Protein AF-A2SJ17-F1 (afdb_monomer_lite)

Secondary structure (DSSP, 8-state):
----------------------------------------------------SEEEEEESS---HHHHHHHHHHHHHTT-SEEEEEETTHHHHHHHHHHHHH-TTS------EEEEETT--HHHHHHHHHHS--SS--PEEEEE-

Radius of gyration: 27.96 Å; chains: 1; bounding box: 66×31×84 Å

InterPro domains:
  IPR056101 Domain of unknown function DUF7684 [PF24733] (54-137)

Sequence (145 aa):
MGRLTHRCLTERAGLFSHEAAGFFLGKGVALDHRRQYGRACLNLVSRHTMHSGKIVLVSSSGYSQDRGYPLLQKLIESQIELFCVVGVDAEKWEDALDWLCVGADGSGTQFITTTSHPGESEAEVIEFAKSFSTKQPHEVEVVRV

pLDDT: mean 76.24, std 24.79, range [33.06, 98.25]

Structure (mmCIF, N/CA/C/O backbone):
data_AF-A2SJ17-F1
#
_entry.id   AF-A2SJ17-F1
#
loop_
_atom_site.group_PDB
_atom_site.id
_atom_site.type_symbol
_atom_site.label_atom_id
_atom_site.label_alt_id
_atom_site.label_comp_id
_atom_site.label_asym_id
_atom_site.label_entity_id
_atom_site.label_seq_id
_atom_site.pdbx_PDB_ins_code
_atom_site.Cartn_x
_atom_site.Cartn_y
_atom_site.Cartn_z
_atom_site.occupancy
_atom_site.B_iso_or_equiv
_atom_site.auth_seq_id
_atom_site.auth_comp_id
_atom_site.auth_asym_id
_atom_site.auth_atom_id
_atom_site.pdbx_PDB_model_num
ATOM 1 N N . MET A 1 1 ? 33.881 -16.222 -31.056 1.00 45.72 1 MET A N 1
ATOM 2 C CA . MET A 1 1 ? 33.260 -15.177 -30.215 1.00 45.72 1 MET A CA 1
ATOM 3 C C . MET A 1 1 ? 31.970 -14.729 -30.897 1.00 45.72 1 MET A C 1
ATOM 5 O O . MET A 1 1 ? 32.045 -14.117 -31.951 1.00 45.72 1 MET A O 1
ATOM 9 N N . GLY A 1 2 ? 30.807 -15.157 -30.385 1.00 36.62 2 GLY A N 1
ATOM 10 C CA . GLY A 1 2 ? 29.487 -14.606 -30.764 1.00 36.62 2 GLY A CA 1
ATOM 11 C C . GLY A 1 2 ? 29.222 -13.292 -30.008 1.00 36.62 2 GLY A C 1
ATOM 12 O O . GLY A 1 2 ? 30.033 -12.940 -29.161 1.00 36.62 2 GLY A O 1
ATOM 13 N N . ARG A 1 3 ? 28.153 -12.513 -30.208 1.00 38.28 3 ARG A N 1
ATOM 14 C CA . ARG A 1 3 ? 26.865 -12.640 -30.914 1.00 38.28 3 ARG A CA 1
ATOM 15 C C . ARG A 1 3 ? 26.329 -11.217 -31.190 1.00 38.28 3 ARG A C 1
ATOM 17 O O . ARG A 1 3 ? 26.593 -10.322 -30.401 1.00 38.28 3 ARG A O 1
ATOM 24 N N . LEU A 1 4 ? 25.510 -11.117 -32.244 1.00 42.34 4 LEU A N 1
ATOM 25 C CA . LEU A 1 4 ? 24.277 -10.318 -32.413 1.00 42.34 4 LEU A CA 1
ATOM 26 C C . LEU A 1 4 ? 24.263 -8.821 -32.046 1.00 42.34 4 LEU A C 1
ATOM 28 O O . LEU A 1 4 ? 24.277 -8.481 -30.874 1.00 42.34 4 LEU A O 1
ATOM 32 N N . THR A 1 5 ? 23.910 -7.982 -33.026 1.00 44.81 5 THR A N 1
ATOM 33 C CA . THR A 1 5 ? 22.722 -7.114 -32.905 1.00 44.81 5 THR A CA 1
ATOM 34 C C . THR A 1 5 ? 22.017 -6.950 -34.256 1.00 44.81 5 THR A C 1
ATOM 36 O O . THR A 1 5 ? 22.623 -6.913 -35.325 1.00 44.81 5 THR A O 1
ATOM 39 N N . HIS A 1 6 ? 20.691 -6.950 -34.159 1.00 38.56 6 HIS A N 1
ATOM 40 C CA . HIS A 1 6 ? 19.683 -6.964 -35.208 1.00 38.56 6 HIS A CA 1
ATOM 41 C C . HIS A 1 6 ? 19.638 -5.664 -36.029 1.00 38.56 6 HIS A C 1
ATOM 43 O O . HIS A 1 6 ? 19.609 -4.575 -35.463 1.00 38.56 6 HIS A O 1
ATOM 49 N N . ARG A 1 7 ? 19.465 -5.780 -37.353 1.00 38.62 7 ARG A N 1
ATOM 50 C CA . ARG A 1 7 ? 18.728 -4.785 -38.152 1.00 38.62 7 ARG A CA 1
ATOM 51 C C . ARG A 1 7 ? 17.309 -5.306 -38.349 1.00 38.62 7 ARG A C 1
ATOM 53 O O . ARG A 1 7 ? 17.121 -6.334 -38.995 1.00 38.62 7 ARG A O 1
ATOM 60 N N . CYS A 1 8 ? 16.331 -4.615 -37.773 1.00 33.66 8 CYS A N 1
ATOM 61 C CA . CYS A 1 8 ? 14.922 -4.864 -38.041 1.00 33.66 8 CYS A CA 1
ATOM 62 C C . CYS A 1 8 ? 14.519 -4.104 -39.312 1.00 33.66 8 CYS A C 1
ATOM 64 O O . CYS A 1 8 ? 14.707 -2.893 -39.413 1.00 33.66 8 CYS A O 1
ATOM 66 N N . LEU A 1 9 ? 14.015 -4.857 -40.286 1.00 42.22 9 LEU A N 1
ATOM 67 C CA . LEU A 1 9 ? 13.253 -4.387 -41.436 1.00 42.22 9 LEU A CA 1
ATOM 68 C C . LEU A 1 9 ? 11.901 -3.837 -40.965 1.00 42.22 9 LEU A C 1
ATOM 70 O O . LEU A 1 9 ? 11.340 -4.374 -40.012 1.00 42.22 9 LEU A O 1
ATOM 74 N N . THR A 1 10 ? 11.355 -2.862 -41.696 1.00 37.16 10 THR A N 1
ATOM 75 C CA . THR A 1 10 ? 9.978 -2.812 -42.246 1.00 37.16 10 THR A CA 1
ATOM 76 C C . THR A 1 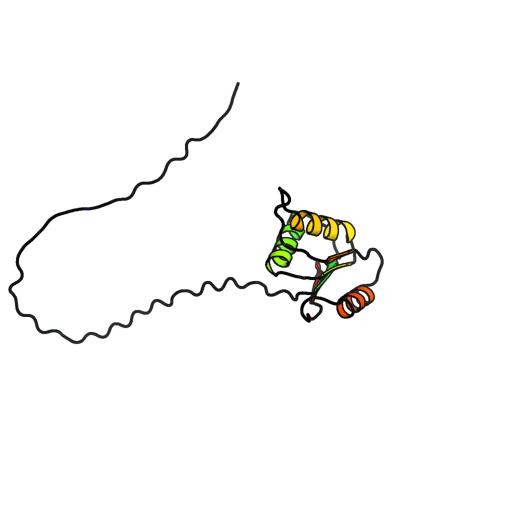10 ? 9.471 -1.372 -42.241 1.00 37.16 10 THR A C 1
ATOM 78 O O . THR A 1 10 ? 8.958 -0.940 -41.227 1.00 37.16 10 THR A O 1
ATOM 81 N N . GLU A 1 11 ? 9.522 -0.674 -43.380 1.00 36.53 11 GLU A N 1
ATOM 82 C CA . GLU A 1 11 ? 8.456 0.258 -43.782 1.00 36.53 11 GLU A CA 1
ATOM 83 C C . GLU A 1 11 ? 8.357 0.259 -45.314 1.00 36.53 11 GLU A C 1
ATOM 85 O O . GLU A 1 11 ? 9.294 0.606 -46.033 1.00 36.53 11 GLU A O 1
ATOM 90 N N . ARG A 1 12 ? 7.216 -0.216 -45.820 1.00 42.62 12 ARG A N 1
ATOM 91 C CA . ARG A 1 12 ? 6.837 -0.215 -47.234 1.00 42.62 12 ARG A CA 1
ATOM 92 C C . ARG A 1 12 ? 5.343 0.072 -47.312 1.00 42.62 12 ARG A C 1
ATOM 94 O O . ARG A 1 12 ? 4.555 -0.794 -46.960 1.00 42.62 12 ARG A O 1
ATOM 101 N N . ALA A 1 13 ? 4.986 1.259 -47.790 1.00 40.84 13 ALA A N 1
ATOM 102 C CA . ALA A 1 13 ? 3.771 1.608 -48.540 1.00 40.84 13 ALA A CA 1
ATOM 103 C C . ALA A 1 13 ? 3.805 3.139 -48.699 1.00 40.84 13 ALA A C 1
ATOM 105 O O . ALA A 1 13 ? 4.029 3.840 -47.728 1.00 40.84 13 ALA A O 1
ATOM 106 N N . GLY A 1 14 ? 3.666 3.767 -49.858 1.00 36.56 14 GLY A N 1
ATOM 107 C CA . GLY A 1 14 ? 3.037 3.358 -51.103 1.00 36.56 14 GLY A CA 1
ATOM 108 C C . GLY A 1 14 ? 2.279 4.586 -51.604 1.00 36.56 14 GLY A C 1
ATOM 109 O O . GLY A 1 14 ? 1.119 4.764 -51.258 1.00 36.56 14 GLY A O 1
ATOM 110 N N . LEU A 1 15 ? 2.947 5.463 -52.357 1.00 39.72 15 LEU A N 1
ATOM 111 C CA . LEU A 1 15 ? 2.319 6.609 -53.019 1.00 39.72 15 LEU A CA 1
ATOM 112 C C . LEU A 1 15 ? 2.114 6.255 -54.493 1.00 39.72 15 LEU A C 1
ATOM 114 O O . LEU A 1 15 ? 3.043 6.273 -55.296 1.00 39.72 15 LEU A O 1
ATOM 118 N N . PHE A 1 16 ? 0.877 5.874 -54.804 1.00 36.47 16 PHE A N 1
ATOM 119 C CA . PHE A 1 16 ? 0.334 5.834 -56.155 1.00 36.47 16 PHE A CA 1
ATOM 120 C C . PHE A 1 16 ? 0.094 7.277 -56.619 1.00 36.47 16 PHE A C 1
ATOM 122 O O . PHE A 1 16 ? -0.756 7.963 -56.060 1.00 36.47 16 PHE A O 1
ATOM 129 N N . SER A 1 17 ? 0.794 7.704 -57.666 1.00 37.53 17 SER A N 1
ATOM 130 C CA . SER A 1 17 ? 0.342 8.790 -58.538 1.00 37.53 17 SER A CA 1
ATOM 131 C C . SER A 1 17 ? 0.112 8.183 -59.911 1.00 37.53 17 SER A C 1
ATOM 133 O O . SER A 1 17 ? 1.055 7.717 -60.544 1.00 37.53 17 SER A O 1
ATOM 135 N N . HIS A 1 18 ? -1.143 8.159 -60.349 1.00 38.16 18 HIS A N 1
ATOM 136 C CA . HIS A 1 18 ? -1.489 7.862 -61.729 1.00 38.16 18 HIS A CA 1
ATOM 137 C C . HIS A 1 18 ? -2.394 8.973 -62.251 1.00 38.16 18 HIS A C 1
ATOM 139 O O . HIS A 1 18 ? -3.401 9.318 -61.633 1.00 38.16 18 HIS A O 1
ATOM 145 N N . GLU A 1 19 ? -1.980 9.537 -63.379 1.00 40.12 19 GLU A N 1
ATOM 146 C CA . GLU A 1 19 ? -2.758 10.427 -64.227 1.00 40.12 19 GLU A CA 1
ATOM 147 C C . GLU A 1 19 ? -4.069 9.768 -64.678 1.00 40.12 19 GLU A C 1
ATOM 149 O O . GLU A 1 19 ? -4.094 8.564 -64.949 1.00 40.12 19 GLU A O 1
ATOM 154 N N . ALA A 1 20 ? -5.119 10.580 -64.843 1.00 42.09 20 ALA A N 1
ATOM 155 C CA . ALA A 1 20 ? -5.911 10.630 -66.076 1.00 42.09 20 ALA A CA 1
ATOM 156 C C . ALA A 1 20 ? -6.949 11.764 -66.005 1.00 42.09 20 ALA A C 1
ATOM 158 O O . ALA A 1 20 ? -7.856 11.768 -65.174 1.00 42.09 20 ALA A O 1
ATOM 159 N N . ALA A 1 21 ? -6.811 12.717 -66.922 1.00 38.47 21 ALA A N 1
ATOM 160 C CA . ALA A 1 21 ? -7.851 13.655 -67.308 1.00 38.47 21 ALA A CA 1
ATOM 161 C C . ALA A 1 21 ? -8.848 12.981 -68.267 1.00 38.47 21 ALA A C 1
ATOM 163 O O . ALA A 1 21 ? -8.454 12.139 -69.072 1.00 38.47 21 ALA A O 1
ATOM 164 N N . GLY A 1 22 ? -10.106 13.434 -68.260 1.00 33.22 22 GLY A N 1
ATOM 165 C CA . GLY A 1 22 ? -10.961 13.359 -69.448 1.00 33.22 22 GLY A CA 1
ATOM 166 C C . GLY A 1 22 ? -12.378 12.815 -69.254 1.00 33.22 22 GLY A C 1
ATOM 167 O O . GLY A 1 22 ? -12.580 11.627 -69.054 1.00 33.22 22 GLY A O 1
ATOM 168 N N . PHE A 1 23 ? -13.337 13.710 -69.511 1.00 34.12 23 PHE A N 1
ATOM 169 C CA . PHE A 1 23 ? -14.606 13.448 -70.200 1.00 34.12 23 PHE A CA 1
ATOM 170 C C . PHE A 1 23 ? -15.745 12.755 -69.422 1.00 34.12 23 PHE A C 1
ATOM 172 O O . PHE A 1 23 ? -15.835 11.535 -69.342 1.00 34.12 23 PHE A O 1
ATOM 179 N N . PHE A 1 24 ? -16.718 13.554 -68.962 1.00 33.06 24 PHE A N 1
ATOM 180 C CA . PHE A 1 24 ? -18.066 13.072 -68.645 1.00 33.06 24 PHE A CA 1
ATOM 181 C C . PHE A 1 24 ? -19.118 14.047 -69.196 1.00 33.06 24 PHE A C 1
ATOM 183 O O . PHE A 1 24 ? -19.334 15.134 -68.664 1.00 33.06 24 PHE A O 1
ATOM 190 N N . LEU A 1 25 ? -19.771 13.644 -70.286 1.00 40.38 25 LEU A N 1
ATOM 191 C CA . LEU A 1 25 ? -21.052 14.167 -70.760 1.00 40.38 25 LEU A CA 1
ATOM 192 C C . LEU A 1 25 ? -22.038 13.005 -70.651 1.00 40.38 25 LEU A C 1
ATOM 194 O O . LEU A 1 25 ? -21.877 11.999 -71.334 1.00 40.38 25 LEU A O 1
ATOM 198 N N . GLY A 1 26 ? -23.048 13.125 -69.794 1.00 36.81 26 GLY A N 1
ATOM 199 C CA . GLY A 1 26 ? -24.076 12.094 -69.684 1.00 36.81 26 GLY A CA 1
ATOM 200 C C . GLY A 1 26 ? -25.020 12.335 -68.520 1.00 36.81 26 GLY A C 1
ATOM 201 O O . GLY A 1 26 ? -24.637 12.219 -67.362 1.00 36.81 26 GLY A O 1
ATOM 202 N N . LYS A 1 27 ? -26.259 12.700 -68.848 1.00 42.19 27 LYS A N 1
ATOM 203 C CA . LYS A 1 27 ? -27.356 12.942 -67.911 1.00 42.19 27 LYS A CA 1
ATOM 204 C C . LYS A 1 27 ? -27.715 11.675 -67.131 1.00 42.19 27 LYS A C 1
ATOM 206 O O . LYS A 1 27 ? -27.832 10.609 -67.722 1.00 42.19 27 LYS A O 1
ATOM 211 N N . GLY A 1 28 ? -27.981 11.817 -65.836 1.00 36.81 28 GLY A N 1
ATOM 212 C CA . GLY A 1 28 ? -28.467 10.730 -64.992 1.00 36.81 28 GLY A CA 1
ATOM 213 C C . GLY A 1 28 ? -29.135 11.277 -63.739 1.00 36.81 28 GLY A C 1
ATOM 214 O O . GLY A 1 28 ? -28.535 12.029 -62.983 1.00 36.81 28 GLY A O 1
ATOM 215 N N . VAL A 1 29 ? -30.407 10.939 -63.582 1.00 42.62 29 VAL A N 1
ATOM 216 C CA . VAL A 1 29 ? -31.334 11.356 -62.529 1.00 42.62 29 VAL A CA 1
ATOM 217 C C . VAL A 1 29 ? -30.827 10.869 -61.165 1.00 42.62 29 VAL A C 1
ATOM 219 O O . VAL A 1 29 ? -30.601 9.674 -60.989 1.00 42.62 29 VAL A O 1
ATOM 222 N N . ALA A 1 30 ? -30.635 11.776 -60.203 1.00 39.97 30 ALA A N 1
ATOM 223 C CA . ALA A 1 30 ? -30.236 11.414 -58.846 1.00 39.97 30 ALA A CA 1
ATOM 224 C C . ALA A 1 30 ? -31.440 10.834 -58.086 1.00 39.97 30 ALA A C 1
ATOM 226 O O . ALA A 1 30 ? -32.355 11.557 -57.695 1.00 39.97 30 ALA A O 1
ATOM 227 N N . LEU A 1 31 ? -31.430 9.512 -57.920 1.00 42.12 31 LEU A N 1
ATOM 228 C CA . LEU A 1 31 ? -32.295 8.777 -57.007 1.00 42.12 31 LEU A CA 1
ATOM 229 C C . LEU A 1 31 ? -31.792 8.973 -55.572 1.00 42.12 31 LEU A C 1
ATOM 231 O O . LEU A 1 31 ? -30.624 8.731 -55.269 1.00 42.12 31 LEU A O 1
ATOM 235 N N . ASP A 1 32 ? -32.709 9.403 -54.710 1.00 45.97 32 ASP A N 1
ATOM 236 C CA . ASP A 1 32 ? -32.571 9.430 -53.259 1.00 45.97 32 ASP A CA 1
ATOM 237 C C . ASP A 1 32 ? -32.295 8.014 -52.733 1.00 45.97 32 ASP A C 1
ATOM 239 O O . ASP A 1 32 ? -33.118 7.103 -52.859 1.00 45.97 32 ASP A O 1
ATOM 243 N N . HIS A 1 33 ? -31.117 7.829 -52.141 1.00 40.22 33 HIS A N 1
ATOM 244 C CA . HIS A 1 33 ? -30.783 6.631 -51.391 1.00 40.22 33 HIS A CA 1
ATOM 245 C C . HIS A 1 33 ? -30.204 7.009 -50.032 1.00 40.22 33 HIS A C 1
ATOM 247 O O . HIS A 1 33 ? -29.006 7.241 -49.863 1.00 40.22 33 HIS A O 1
ATOM 253 N N . ARG A 1 34 ? -31.082 6.953 -49.025 1.00 47.72 34 ARG A N 1
ATOM 254 C CA . ARG A 1 34 ? -30.715 6.620 -47.647 1.00 47.72 34 ARG A CA 1
ATOM 255 C C . ARG A 1 34 ? -29.679 5.494 -47.644 1.00 47.72 34 ARG A C 1
ATOM 257 O O . ARG A 1 34 ? -29.977 4.381 -48.075 1.00 47.72 34 ARG A O 1
ATOM 264 N N . ARG A 1 35 ? -28.518 5.742 -47.043 1.00 43.34 35 ARG A N 1
ATOM 265 C CA . ARG A 1 35 ? -27.709 4.706 -46.391 1.00 43.34 35 ARG A CA 1
ATOM 266 C C . ARG A 1 35 ? -27.030 5.308 -45.168 1.00 43.34 35 ARG A C 1
ATOM 268 O O . ARG A 1 35 ? -25.976 5.927 -45.240 1.00 43.34 35 ARG A O 1
ATOM 275 N N . GLN A 1 36 ? -27.706 5.117 -44.038 1.00 52.19 36 GLN A N 1
ATOM 276 C CA . GLN A 1 36 ? -27.110 5.109 -42.711 1.00 52.19 36 GLN A CA 1
ATOM 277 C C . GLN A 1 36 ? -25.951 4.104 -42.690 1.00 52.19 36 GLN A C 1
ATOM 279 O O . GLN A 1 36 ? -26.171 2.900 -42.783 1.00 52.19 36 GLN A O 1
ATOM 284 N N . TYR A 1 37 ? -24.736 4.605 -42.513 1.00 46.53 37 TYR A N 1
ATOM 285 C CA . TYR A 1 37 ? -23.626 3.871 -41.913 1.00 46.53 37 TYR A CA 1
ATOM 286 C C . TYR A 1 37 ? -23.007 4.859 -40.914 1.00 46.53 37 TYR A C 1
ATOM 288 O O . TYR A 1 37 ? -22.406 5.843 -41.312 1.00 46.53 37 TYR A O 1
ATOM 296 N N . GLY A 1 38 ? -23.230 4.761 -39.606 1.00 46.34 38 GLY A N 1
ATOM 297 C CA . GLY A 1 38 ? -23.235 3.521 -38.845 1.00 46.34 38 GLY A CA 1
ATOM 298 C C . GLY A 1 38 ? -21.805 3.014 -38.664 1.00 46.34 38 GLY A C 1
ATOM 299 O O . GLY A 1 38 ? -21.523 1.858 -38.948 1.00 46.34 38 GLY A O 1
ATOM 300 N N . ARG A 1 39 ? -20.891 3.881 -38.222 1.00 44.91 39 ARG A N 1
ATOM 301 C CA . ARG A 1 39 ? -19.667 3.464 -37.537 1.00 44.91 39 ARG A CA 1
ATOM 302 C C . ARG A 1 39 ? -19.522 4.334 -36.305 1.00 44.91 39 ARG A C 1
ATOM 304 O O . ARG A 1 39 ? -19.013 5.446 -36.362 1.00 44.91 39 ARG A O 1
ATOM 311 N N . ALA A 1 40 ? -20.069 3.813 -35.212 1.00 45.91 40 ALA A N 1
ATOM 312 C CA . ALA A 1 40 ? -19.740 4.256 -33.876 1.00 45.91 40 ALA A CA 1
ATOM 313 C C . ALA A 1 40 ? -18.215 4.346 -33.785 1.00 45.91 40 ALA A C 1
ATOM 315 O O . ALA A 1 40 ? -17.521 3.342 -33.964 1.00 45.91 40 ALA A O 1
ATOM 316 N N . CYS A 1 41 ? -17.700 5.551 -33.554 1.00 43.16 41 CYS A N 1
ATOM 317 C CA . CYS A 1 41 ? -16.374 5.705 -32.991 1.00 43.16 41 CYS A CA 1
ATOM 318 C C . CYS A 1 41 ? -16.402 4.894 -31.698 1.00 43.16 41 CYS A C 1
ATOM 320 O O . CYS A 1 41 ? -17.127 5.237 -30.764 1.00 43.16 41 CYS A O 1
ATOM 322 N N . LEU A 1 42 ? -15.719 3.751 -31.704 1.00 49.84 42 LEU A N 1
ATOM 323 C CA . LEU A 1 42 ? -15.479 2.963 -30.512 1.00 49.84 42 LEU A CA 1
ATOM 324 C C . LEU A 1 42 ? -14.762 3.892 -29.538 1.00 49.84 42 LEU A C 1
ATOM 326 O O . LEU A 1 42 ? -13.561 4.117 -29.648 1.00 49.84 42 LEU A O 1
ATOM 330 N N . ASN A 1 43 ? -15.532 4.450 -28.608 1.00 42.91 43 ASN A N 1
ATOM 331 C CA . ASN A 1 43 ? -15.034 4.900 -27.329 1.00 42.91 43 ASN A CA 1
ATOM 332 C C . ASN A 1 43 ? -14.397 3.670 -26.686 1.00 42.91 43 ASN A C 1
ATOM 334 O O . ASN A 1 43 ? -15.056 2.912 -25.974 1.00 42.91 43 ASN A O 1
ATOM 338 N N . LEU A 1 44 ? -13.112 3.450 -26.960 1.00 51.53 44 LEU A N 1
ATOM 339 C CA . LEU A 1 44 ? -12.262 2.681 -26.076 1.00 51.53 44 LEU A CA 1
ATOM 340 C C . LEU A 1 44 ? -12.053 3.565 -24.846 1.00 51.53 44 LEU A C 1
ATOM 342 O O . LEU A 1 44 ? -11.001 4.159 -24.644 1.00 51.53 44 LEU A O 1
ATOM 346 N N . VAL A 1 45 ? -13.115 3.715 -24.052 1.00 50.19 45 VAL A N 1
ATOM 347 C CA . VAL A 1 45 ? -12.962 4.098 -22.660 1.00 50.19 45 VAL A CA 1
ATOM 348 C C . VAL A 1 45 ? -12.147 2.943 -22.103 1.00 50.19 45 VAL A C 1
ATOM 350 O O . VAL A 1 45 ? -12.686 1.846 -21.926 1.00 50.19 45 VAL A O 1
ATOM 353 N N . SER A 1 46 ? -10.833 3.135 -21.935 1.00 46.91 46 SER A N 1
ATOM 354 C CA . SER A 1 46 ? -10.084 2.336 -20.975 1.00 46.91 46 SER A CA 1
ATOM 355 C C . SER A 1 46 ? -10.966 2.334 -19.747 1.00 46.91 46 SER A C 1
ATOM 357 O O . SER A 1 46 ? -11.229 3.390 -19.167 1.00 46.91 46 SER A O 1
ATOM 359 N N . ARG A 1 47 ? -11.536 1.174 -19.424 1.00 51.44 47 ARG A N 1
ATOM 360 C CA . ARG A 1 47 ? -12.158 0.974 -18.130 1.00 51.44 47 ARG A CA 1
ATOM 361 C C . ARG A 1 47 ? -10.983 1.049 -17.171 1.00 51.44 47 ARG A C 1
ATOM 363 O O . ARG A 1 47 ? -10.392 0.022 -16.865 1.00 51.44 47 ARG A O 1
ATOM 370 N N . HIS A 1 48 ? -10.584 2.267 -16.805 1.00 56.94 48 HIS A N 1
ATOM 371 C CA . HIS A 1 48 ? -9.848 2.506 -15.585 1.00 56.94 48 HIS A CA 1
ATOM 372 C C . HIS A 1 48 ? -10.645 1.728 -14.550 1.00 56.94 48 HIS A C 1
ATOM 374 O O . HIS A 1 48 ? -11.831 1.997 -14.338 1.00 56.94 48 HIS A O 1
ATOM 380 N N . THR A 1 49 ? -10.063 0.646 -14.050 1.00 58.91 49 THR A N 1
ATOM 381 C CA . THR A 1 49 ? -10.567 0.001 -12.851 1.00 58.91 49 THR A CA 1
ATOM 382 C C . THR A 1 49 ? -10.456 1.077 -11.790 1.00 58.91 49 THR A C 1
ATOM 384 O O . THR A 1 49 ? -9.358 1.365 -11.341 1.00 58.91 49 THR A O 1
ATOM 387 N N . MET A 1 50 ? -11.561 1.782 -11.543 1.00 74.81 50 MET A N 1
ATOM 388 C CA . MET A 1 50 ? -11.606 2.917 -10.632 1.00 74.81 50 MET A CA 1
ATOM 389 C C . MET A 1 50 ? -11.531 2.357 -9.223 1.00 74.81 50 MET A C 1
ATOM 391 O O . MET A 1 50 ? -12.557 2.067 -8.614 1.00 74.81 50 MET A O 1
ATOM 395 N N . HIS A 1 51 ? -10.307 2.131 -8.766 1.00 88.44 51 HIS A N 1
ATOM 396 C CA . HIS A 1 5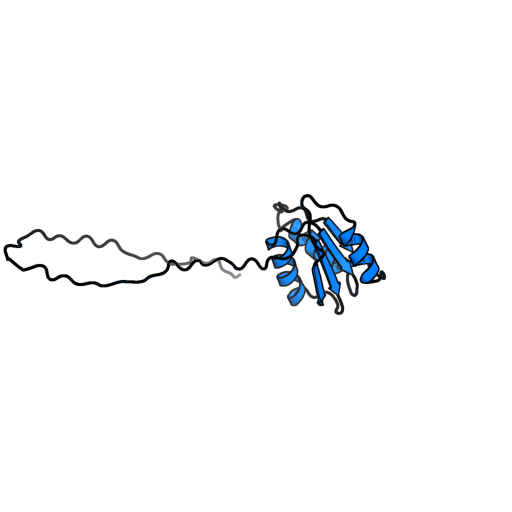1 ? -10.054 1.909 -7.360 1.00 88.44 51 HIS A CA 1
ATOM 397 C C . HIS A 1 51 ? -10.299 3.212 -6.600 1.00 88.44 51 HIS A C 1
ATOM 399 O O . HIS A 1 51 ? -10.102 4.308 -7.134 1.00 88.44 51 HIS A O 1
ATOM 405 N N . SER A 1 52 ? -10.745 3.093 -5.356 1.00 93.00 52 SER A N 1
ATOM 406 C CA . SER A 1 52 ? -10.799 4.233 -4.450 1.00 93.00 52 SER A CA 1
ATOM 407 C C . SER A 1 52 ? -9.393 4.777 -4.181 1.00 93.00 52 SER A C 1
ATOM 409 O O . SER A 1 52 ? -8.412 4.037 -4.234 1.00 93.00 52 SER A O 1
ATOM 411 N N . GLY A 1 53 ? -9.275 6.054 -3.806 1.00 94.38 53 GLY A N 1
ATOM 412 C CA . GLY A 1 53 ? -7.989 6.645 -3.433 1.00 94.38 53 GLY A CA 1
ATOM 413 C C . GLY A 1 53 ? -7.388 6.102 -2.129 1.00 94.38 53 GLY A C 1
ATOM 414 O O . GLY A 1 53 ? -6.257 6.451 -1.799 1.00 94.38 53 GLY A O 1
ATOM 415 N N . LYS A 1 54 ? -8.113 5.256 -1.386 1.00 97.69 54 LYS A N 1
ATOM 416 C CA . LYS A 1 54 ? -7.631 4.572 -0.178 1.00 97.69 54 LYS A CA 1
ATOM 417 C C . LYS A 1 54 ? -7.830 3.069 -0.303 1.00 97.69 54 LYS A C 1
ATOM 419 O O . LYS A 1 54 ? -8.966 2.604 -0.387 1.00 97.69 54 LYS A O 1
ATOM 424 N N . ILE A 1 55 ? -6.733 2.325 -0.241 1.00 98.12 55 ILE A N 1
ATOM 425 C CA . ILE A 1 55 ? -6.717 0.869 -0.355 1.00 98.12 55 ILE A CA 1
ATOM 426 C C . ILE A 1 55 ? -6.218 0.242 0.942 1.00 98.12 55 ILE A C 1
ATOM 428 O O . ILE A 1 55 ? -5.189 0.648 1.475 1.00 98.12 55 ILE A O 1
ATOM 432 N N . VAL A 1 56 ? -6.915 -0.794 1.404 1.00 98.25 56 VAL A N 1
ATOM 433 C CA . VAL A 1 56 ? -6.437 -1.738 2.419 1.00 98.25 56 VAL A CA 1
ATOM 434 C C . VAL A 1 56 ? -6.305 -3.112 1.768 1.00 98.25 56 VAL A C 1
ATOM 436 O O . VAL A 1 56 ? -7.303 -3.749 1.430 1.00 98.25 56 VAL A O 1
ATOM 439 N N . LEU A 1 57 ? -5.074 -3.575 1.575 1.00 97.75 57 LEU A N 1
ATOM 440 C CA . LEU A 1 57 ? -4.765 -4.907 1.076 1.00 97.75 57 LEU A CA 1
ATOM 441 C C . LEU A 1 57 ? -4.689 -5.898 2.240 1.00 97.75 57 LEU A C 1
ATOM 443 O O . LEU A 1 57 ? -3.863 -5.760 3.138 1.00 97.75 57 LEU A O 1
ATOM 447 N N . VAL A 1 58 ? -5.515 -6.936 2.193 1.00 97.31 58 VAL A N 1
ATOM 448 C CA . VAL A 1 58 ? -5.490 -8.057 3.134 1.00 97.31 58 VAL A CA 1
ATOM 449 C C . VAL A 1 58 ? -4.847 -9.250 2.444 1.00 97.31 58 VAL A C 1
ATOM 451 O O . VAL A 1 58 ? -5.436 -9.868 1.555 1.00 97.31 58 VAL A O 1
ATOM 454 N N . SER A 1 59 ? -3.627 -9.560 2.865 1.00 96.06 59 SER A N 1
ATOM 455 C CA . SER A 1 59 ? -2.801 -10.616 2.299 1.00 96.06 59 SER A CA 1
ATOM 456 C C . SER A 1 59 ? -2.948 -11.906 3.106 1.00 96.06 59 SER A C 1
ATOM 458 O O . SER A 1 59 ? -2.473 -12.021 4.237 1.00 96.06 59 SER A O 1
ATOM 460 N N . SER A 1 60 ? -3.627 -12.894 2.527 1.00 93.50 60 SER A N 1
ATOM 461 C CA . SER A 1 60 ? -3.764 -14.244 3.090 1.00 93.50 60 SER A CA 1
ATOM 462 C C . SER A 1 60 ? -2.662 -15.196 2.616 1.00 93.50 60 SER A C 1
ATOM 464 O O . SER A 1 60 ? -2.400 -16.215 3.258 1.00 93.50 60 SER A O 1
ATOM 466 N N . SER A 1 61 ? -1.995 -14.857 1.509 1.00 91.00 61 SER A N 1
ATOM 467 C CA . SER A 1 61 ? -0.895 -15.615 0.917 1.00 91.00 61 SER A CA 1
ATOM 468 C C . SER A 1 61 ? 0.361 -14.752 0.785 1.00 91.00 61 SER A C 1
ATOM 470 O O . SER A 1 61 ? 0.274 -13.548 0.589 1.00 91.00 61 SER A O 1
ATOM 472 N N . GLY A 1 62 ? 1.547 -15.355 0.908 1.00 88.19 62 GLY A N 1
ATOM 473 C CA . GLY A 1 62 ? 2.805 -14.611 0.788 1.00 88.19 62 GLY A CA 1
ATOM 474 C C . GLY A 1 62 ? 2.950 -13.887 -0.553 1.00 88.19 62 GLY A C 1
ATOM 475 O O . GLY A 1 62 ? 2.410 -14.327 -1.579 1.00 88.19 62 GLY A O 1
ATOM 476 N N . TYR A 1 63 ? 3.704 -12.787 -0.544 1.00 94.06 63 TYR A N 1
ATOM 477 C CA . TYR A 1 63 ? 3.915 -11.965 -1.730 1.00 94.06 63 TYR A CA 1
ATOM 478 C C . TYR A 1 63 ? 4.600 -12.781 -2.831 1.00 94.06 63 TYR A C 1
ATOM 480 O O . TYR A 1 63 ? 5.601 -13.468 -2.617 1.00 94.06 63 TYR A O 1
ATOM 488 N N . SER A 1 64 ? 4.056 -12.685 -4.041 1.00 94.38 64 SER A N 1
ATOM 489 C CA . SER A 1 64 ? 4.608 -13.299 -5.243 1.00 94.38 64 SER A CA 1
ATOM 490 C C . SER A 1 64 ? 4.580 -12.272 -6.358 1.00 94.38 64 SER A C 1
ATOM 492 O O . SER A 1 64 ? 3.516 -11.748 -6.682 1.00 94.38 64 SER A O 1
ATOM 494 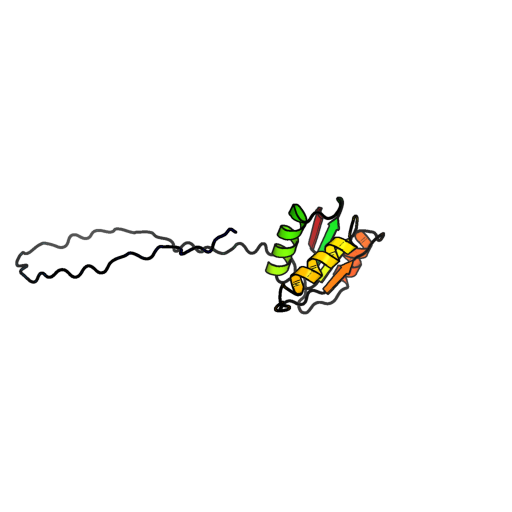N N . GLN A 1 65 ? 5.738 -12.014 -6.964 1.00 91.94 65 GLN A N 1
ATOM 495 C CA . GLN A 1 65 ? 5.892 -10.988 -7.992 1.00 91.94 65 GLN A CA 1
ATOM 496 C C . GLN A 1 65 ? 4.934 -11.193 -9.178 1.00 91.94 65 GLN A C 1
ATOM 498 O O . GLN A 1 65 ? 4.333 -10.228 -9.638 1.00 91.94 65 GLN A O 1
ATOM 503 N N . ASP A 1 66 ? 4.699 -12.438 -9.605 1.00 92.56 66 ASP A N 1
ATOM 504 C CA . ASP A 1 66 ? 3.817 -12.752 -10.741 1.00 92.56 66 ASP A CA 1
ATOM 505 C C . ASP A 1 66 ? 2.351 -12.354 -10.503 1.00 92.56 66 ASP A C 1
ATOM 507 O O . ASP A 1 66 ? 1.640 -11.989 -11.440 1.00 92.56 66 ASP A O 1
ATOM 511 N N . ARG A 1 67 ? 1.881 -12.425 -9.249 1.00 90.62 67 ARG A N 1
ATOM 512 C CA . ARG A 1 67 ? 0.502 -12.061 -8.875 1.00 90.62 67 ARG A CA 1
ATOM 513 C C . ARG A 1 67 ? 0.396 -10.630 -8.365 1.00 90.62 67 ARG A C 1
ATOM 515 O O . ARG A 1 67 ? -0.592 -9.956 -8.641 1.00 90.62 67 ARG A O 1
ATOM 522 N N . GLY A 1 68 ? 1.399 -10.185 -7.615 1.00 93.19 68 GLY A N 1
ATOM 523 C CA . GLY A 1 68 ? 1.405 -8.891 -6.955 1.00 93.19 68 GLY A CA 1
ATOM 524 C C . GLY A 1 68 ? 1.700 -7.743 -7.906 1.00 93.19 68 GLY A C 1
ATOM 525 O O . GLY A 1 68 ? 0.993 -6.741 -7.870 1.00 93.19 68 GLY A O 1
ATOM 526 N N . TYR A 1 69 ? 2.658 -7.905 -8.820 1.00 94.00 69 TYR A N 1
ATOM 527 C CA . TYR A 1 69 ? 3.055 -6.830 -9.730 1.00 94.00 69 TYR A CA 1
ATOM 528 C C . TYR A 1 69 ? 1.884 -6.303 -10.584 1.00 94.00 69 TYR A C 1
ATOM 530 O O . TYR A 1 69 ? 1.655 -5.092 -10.576 1.00 94.00 69 TYR A O 1
ATOM 538 N N . PRO A 1 70 ? 1.063 -7.150 -11.248 1.00 94.25 70 PRO A N 1
ATOM 539 C CA . PRO A 1 70 ? -0.072 -6.653 -12.029 1.00 94.25 70 PRO A CA 1
ATOM 540 C C . PRO A 1 70 ? -1.156 -5.973 -11.183 1.00 94.25 70 PRO A C 1
ATOM 542 O O . PRO A 1 70 ? -1.906 -5.153 -11.707 1.00 94.25 70 PRO A O 1
ATOM 545 N N . LEU A 1 71 ? -1.283 -6.331 -9.900 1.00 94.75 71 LEU A N 1
ATOM 546 C CA . LEU A 1 71 ? -2.214 -5.679 -8.980 1.00 94.75 71 LEU A CA 1
ATOM 547 C C . LEU A 1 71 ? -1.697 -4.294 -8.591 1.00 94.75 71 LEU A C 1
ATOM 549 O O . LEU A 1 71 ? -2.408 -3.312 -8.778 1.00 94.75 71 LEU A O 1
ATOM 553 N N . LEU A 1 72 ? -0.457 -4.210 -8.106 1.00 95.19 72 LEU A N 1
ATOM 554 C CA . LEU A 1 72 ? 0.154 -2.948 -7.685 1.00 95.19 72 LEU A CA 1
ATOM 555 C C . LEU A 1 72 ? 0.209 -1.941 -8.838 1.00 95.19 72 LEU A C 1
ATOM 557 O O . LEU A 1 72 ? -0.114 -0.772 -8.648 1.00 95.19 72 LEU A O 1
ATOM 561 N N . GLN A 1 73 ? 0.506 -2.402 -10.056 1.00 93.19 73 GLN A N 1
ATOM 562 C CA . GLN A 1 73 ? 0.481 -1.547 -11.239 1.00 93.19 73 GLN A CA 1
ATOM 563 C C . GLN A 1 73 ? -0.905 -0.929 -11.483 1.00 93.19 73 GLN A C 1
ATOM 565 O O . GLN A 1 73 ? -1.001 0.267 -11.744 1.00 93.19 73 GLN A O 1
ATOM 570 N N . LYS A 1 74 ? -1.989 -1.702 -11.341 1.00 93.38 74 LYS A N 1
ATOM 571 C CA . LYS A 1 74 ? -3.357 -1.171 -11.486 1.00 93.38 74 LYS A CA 1
ATOM 572 C C . LYS A 1 74 ? -3.700 -0.145 -10.412 1.00 93.38 74 LYS A C 1
ATOM 574 O O . LYS A 1 74 ? -4.402 0.821 -10.705 1.00 93.38 74 LYS A O 1
ATOM 579 N N . LEU A 1 75 ? -3.212 -0.338 -9.187 1.00 94.31 75 LEU A N 1
ATOM 580 C CA . LEU A 1 75 ? -3.404 0.626 -8.104 1.00 94.31 75 LEU A CA 1
ATOM 581 C C . LEU A 1 75 ? -2.691 1.951 -8.412 1.00 94.31 75 LEU A C 1
ATOM 583 O O . LEU A 1 75 ? -3.301 3.012 -8.306 1.00 94.31 75 LEU A O 1
ATOM 587 N N . ILE A 1 76 ? -1.451 1.895 -8.905 1.00 92.56 76 ILE A N 1
ATOM 588 C CA . ILE A 1 76 ? -0.705 3.078 -9.366 1.00 92.56 76 ILE A CA 1
ATOM 589 C C . ILE A 1 76 ? -1.415 3.750 -10.553 1.00 92.56 76 ILE A C 1
ATOM 591 O O . ILE A 1 76 ? -1.558 4.968 -10.610 1.00 92.56 76 ILE A O 1
ATOM 595 N N . GLU A 1 77 ? -1.911 2.982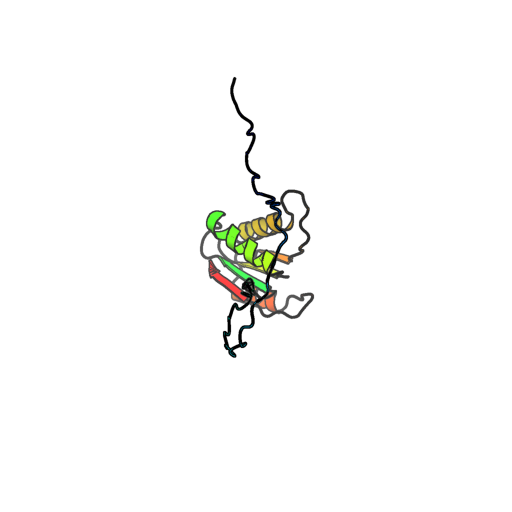 -11.521 1.00 91.50 77 GLU A N 1
ATOM 596 C CA . GLU A 1 77 ? -2.675 3.530 -12.653 1.00 91.50 77 GLU A CA 1
ATOM 597 C C . GLU A 1 77 ? -3.988 4.198 -12.208 1.00 91.50 77 GLU A C 1
ATOM 599 O O . GLU A 1 77 ? -4.496 5.085 -12.898 1.00 91.50 77 GLU A O 1
ATOM 604 N N . SER A 1 78 ? -4.506 3.822 -11.037 1.00 91.31 78 SER A N 1
ATOM 605 C CA . SER A 1 78 ? -5.721 4.386 -10.437 1.00 91.31 78 SER A CA 1
ATOM 606 C C . SER A 1 78 ? -5.478 5.650 -9.612 1.00 91.31 78 SER A C 1
ATOM 608 O O . SER A 1 78 ? -6.439 6.219 -9.106 1.00 91.31 78 SER A O 1
ATOM 610 N N . GLN A 1 79 ? -4.229 6.124 -9.511 1.00 91.88 79 GLN A N 1
ATOM 611 C CA . GLN A 1 79 ? -3.867 7.337 -8.765 1.00 91.88 79 GLN A CA 1
ATOM 612 C C . GLN A 1 79 ? -4.291 7.287 -7.289 1.00 91.88 79 GLN A C 1
ATOM 614 O O . GLN A 1 79 ? -4.805 8.272 -6.753 1.00 91.88 79 GLN A O 1
ATOM 619 N N . ILE A 1 80 ? -4.110 6.136 -6.634 1.00 95.12 80 ILE A N 1
ATOM 620 C CA . ILE A 1 80 ? -4.426 6.022 -5.208 1.00 95.12 80 ILE A CA 1
ATOM 621 C C . ILE A 1 80 ? -3.532 6.944 -4.371 1.00 95.12 80 ILE A C 1
ATOM 623 O O . ILE A 1 80 ? -2.401 7.244 -4.741 1.00 95.12 80 ILE A O 1
ATOM 627 N N . GLU A 1 81 ? -4.035 7.395 -3.227 1.00 95.88 81 GLU A N 1
ATOM 628 C CA . GLU A 1 81 ? -3.304 8.278 -2.313 1.00 95.88 81 GLU A CA 1
ATOM 629 C C . GLU A 1 81 ? -2.781 7.536 -1.079 1.00 95.88 81 GLU A C 1
ATOM 631 O O . GLU A 1 81 ? -1.745 7.913 -0.533 1.00 95.88 81 GLU A O 1
ATOM 636 N N . LEU A 1 82 ? -3.480 6.479 -0.651 1.00 97.38 82 LEU A N 1
ATOM 637 C CA . LEU A 1 82 ? -3.129 5.665 0.508 1.00 97.38 82 LEU A CA 1
ATOM 638 C C . LEU A 1 82 ? -3.190 4.176 0.165 1.00 97.38 82 LEU A C 1
ATOM 640 O O . LEU A 1 82 ? -4.207 3.688 -0.333 1.00 97.38 82 LEU A O 1
ATOM 644 N N . PHE A 1 83 ? -2.130 3.459 0.515 1.00 98.19 83 PHE A N 1
ATOM 645 C CA . PHE A 1 83 ? -2.049 2.009 0.464 1.00 98.19 83 PHE A CA 1
ATOM 646 C C . PHE A 1 83 ? -1.637 1.464 1.830 1.00 98.19 83 PHE A C 1
ATOM 648 O O . PHE A 1 83 ? -0.514 1.663 2.288 1.00 98.19 83 PHE A O 1
ATOM 655 N N . CYS A 1 84 ? -2.547 0.746 2.473 1.00 98.12 84 CYS A N 1
ATOM 656 C CA . CYS A 1 84 ? -2.274 0.008 3.694 1.00 98.12 84 CYS A CA 1
ATOM 657 C C . CYS A 1 84 ? -2.243 -1.482 3.381 1.00 98.1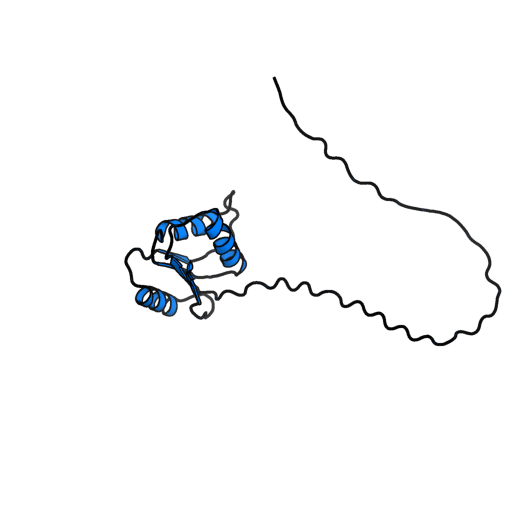2 84 CYS A C 1
ATOM 659 O O . CYS A 1 84 ? -3.087 -1.966 2.629 1.00 98.12 84 CYS A O 1
ATOM 661 N N . VAL A 1 85 ? -1.331 -2.230 3.992 1.00 97.75 85 VAL A N 1
ATOM 662 C CA . VAL A 1 85 ? -1.297 -3.687 3.850 1.00 97.75 85 VAL A CA 1
ATOM 663 C C . VAL A 1 85 ? -1.212 -4.383 5.200 1.00 97.75 85 VAL A C 1
ATOM 665 O O . VAL A 1 85 ? -0.450 -3.986 6.077 1.00 97.75 85 VAL A O 1
ATOM 668 N N . VAL A 1 86 ? -2.006 -5.442 5.347 1.00 97.44 86 VAL A N 1
ATOM 669 C CA . VAL A 1 86 ? -2.087 -6.292 6.537 1.00 97.44 86 VAL A CA 1
ATOM 670 C C . VAL A 1 86 ? -2.018 -7.764 6.138 1.00 97.44 86 VAL A C 1
ATOM 672 O O . VAL A 1 86 ? -2.455 -8.157 5.054 1.00 97.44 86 VAL A O 1
ATOM 675 N N . GLY A 1 87 ? -1.487 -8.598 7.030 1.00 95.75 87 GLY A N 1
ATOM 676 C CA . GLY A 1 87 ? -1.402 -10.045 6.840 1.00 95.75 87 GLY A CA 1
ATOM 677 C C . GLY A 1 87 ? -0.024 -10.525 6.384 1.00 95.75 87 GLY A C 1
ATOM 678 O O . GLY A 1 87 ? 1.006 -9.964 6.757 1.00 95.75 87 GLY A O 1
ATOM 679 N N . VAL A 1 88 ? 0.000 -11.624 5.630 1.00 95.88 88 VAL A N 1
ATOM 680 C CA . VAL A 1 88 ? 1.240 -12.318 5.260 1.00 95.88 88 VAL A CA 1
ATOM 681 C C . VAL A 1 88 ? 2.076 -11.445 4.328 1.00 95.88 88 VAL A C 1
ATOM 683 O O . VAL A 1 88 ? 1.572 -10.966 3.313 1.00 95.88 88 VAL A O 1
ATOM 686 N N . ASP A 1 89 ? 3.365 -11.293 4.645 1.00 96.31 89 ASP A N 1
ATOM 687 C CA . ASP A 1 89 ? 4.324 -10.514 3.853 1.00 96.31 89 ASP A CA 1
ATOM 688 C C . ASP A 1 89 ? 3.908 -9.041 3.644 1.00 96.31 89 ASP A C 1
ATOM 690 O O . ASP A 1 89 ? 4.218 -8.460 2.606 1.00 96.31 89 ASP A O 1
ATOM 694 N N . ALA A 1 90 ? 3.219 -8.429 4.616 1.00 96.25 90 ALA A N 1
ATOM 695 C CA . ALA A 1 90 ? 2.784 -7.030 4.537 1.00 96.25 90 ALA A CA 1
ATO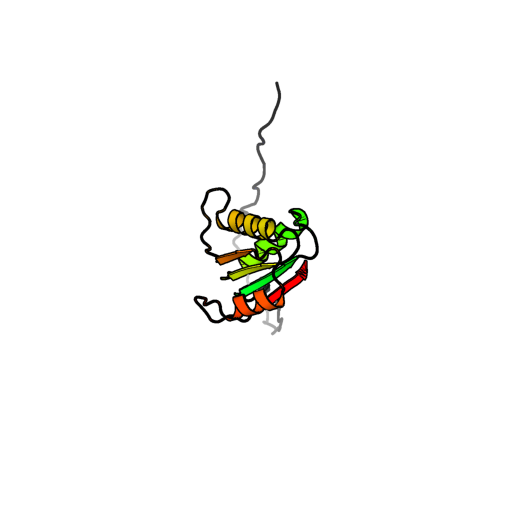M 696 C C . ALA A 1 90 ? 3.930 -6.071 4.157 1.00 96.25 90 ALA A C 1
ATOM 698 O O . ALA A 1 90 ? 3.797 -5.304 3.210 1.00 96.25 90 ALA A O 1
ATOM 699 N N . GLU A 1 91 ? 5.088 -6.196 4.805 1.00 96.62 91 GLU A N 1
ATOM 700 C CA . GLU A 1 91 ? 6.290 -5.407 4.492 1.00 96.62 91 GLU A CA 1
ATOM 701 C C . GLU A 1 91 ? 6.729 -5.568 3.024 1.00 96.62 91 GLU A C 1
ATOM 703 O O . GLU A 1 91 ? 7.008 -4.589 2.345 1.00 96.62 91 GLU A O 1
ATOM 708 N N . LYS A 1 92 ? 6.698 -6.789 2.466 1.00 96.44 92 LYS A N 1
ATOM 709 C CA . LYS A 1 92 ? 7.116 -7.020 1.068 1.00 96.44 92 LYS A CA 1
ATOM 710 C C . LYS A 1 92 ? 6.153 -6.414 0.052 1.00 96.44 92 LYS A C 1
ATOM 712 O O . LYS A 1 92 ? 6.571 -6.052 -1.045 1.00 96.44 92 LYS A O 1
ATOM 717 N N . TRP A 1 93 ? 4.861 -6.379 0.373 1.00 97.00 93 TRP A N 1
ATOM 718 C CA . TRP A 1 93 ? 3.858 -5.730 -0.469 1.00 97.00 93 TRP A CA 1
ATOM 719 C C . TRP A 1 93 ? 4.065 -4.215 -0.513 1.00 97.00 93 TRP A C 1
ATOM 721 O O . TRP A 1 93 ? 3.967 -3.629 -1.590 1.00 97.00 93 TRP A O 1
ATOM 731 N N . GLU A 1 94 ? 4.361 -3.608 0.637 1.00 96.38 94 GLU A N 1
ATOM 732 C CA . GLU A 1 94 ? 4.731 -2.195 0.750 1.00 96.38 94 GLU A CA 1
ATOM 733 C C . GLU A 1 94 ? 6.024 -1.897 -0.017 1.00 96.38 94 GLU A C 1
ATOM 735 O O . GLU A 1 94 ? 5.996 -1.081 -0.937 1.00 96.38 94 GLU A O 1
ATOM 740 N N . ASP A 1 95 ? 7.105 -2.634 0.259 1.00 95.62 95 ASP A N 1
ATOM 741 C CA . ASP A 1 95 ? 8.397 -2.482 -0.422 1.00 95.62 95 ASP A CA 1
ATOM 742 C C . ASP A 1 95 ? 8.248 -2.568 -1.948 1.00 95.62 95 ASP A C 1
ATOM 744 O O . ASP A 1 95 ? 8.854 -1.806 -2.706 1.00 95.62 95 ASP A O 1
ATOM 748 N N . ALA A 1 96 ? 7.426 -3.509 -2.422 1.00 95.38 96 ALA A N 1
ATOM 749 C CA . ALA A 1 96 ? 7.163 -3.671 -3.841 1.00 95.38 96 ALA A CA 1
ATOM 750 C C . ALA A 1 96 ? 6.453 -2.449 -4.437 1.00 95.38 96 ALA A C 1
ATOM 752 O O . ALA A 1 96 ? 6.817 -2.026 -5.533 1.00 95.38 96 ALA A O 1
ATOM 753 N N . LEU A 1 97 ? 5.457 -1.881 -3.751 1.00 95.06 97 LEU A N 1
ATOM 754 C CA . LEU A 1 97 ? 4.752 -0.694 -4.233 1.00 95.06 97 LEU A CA 1
ATOM 755 C C . LEU A 1 97 ? 5.670 0.533 -4.231 1.00 95.06 97 LEU A C 1
ATOM 757 O O . LEU A 1 97 ? 5.713 1.250 -5.230 1.00 95.06 97 LEU A O 1
ATOM 761 N N . ASP A 1 98 ? 6.450 0.729 -3.170 1.00 92.56 98 ASP A N 1
ATOM 762 C CA . ASP A 1 98 ? 7.413 1.826 -3.062 1.00 92.56 98 ASP A CA 1
ATOM 763 C C . ASP A 1 98 ? 8.419 1.794 -4.215 1.00 92.56 98 ASP A C 1
ATOM 765 O O . ASP A 1 98 ? 8.667 2.809 -4.872 1.00 92.56 98 ASP A O 1
ATOM 769 N N . TRP A 1 99 ? 8.944 0.609 -4.538 1.00 92.81 99 TRP A N 1
ATOM 770 C CA . TRP A 1 99 ? 9.893 0.458 -5.638 1.00 92.81 99 TRP A CA 1
ATOM 771 C C . TRP A 1 99 ? 9.276 0.752 -7.009 1.00 92.81 99 TRP A C 1
ATOM 773 O O . TRP A 1 99 ? 9.932 1.322 -7.885 1.00 92.81 99 TRP A O 1
ATOM 783 N N . LEU A 1 100 ? 7.998 0.418 -7.196 1.00 92.44 100 LEU A N 1
ATOM 784 C CA . LEU A 1 100 ? 7.260 0.776 -8.408 1.00 92.44 100 LEU A CA 1
ATOM 785 C C . LEU A 1 100 ? 7.001 2.281 -8.502 1.00 92.44 100 LEU A C 1
ATOM 787 O O . LEU A 1 100 ? 7.093 2.837 -9.597 1.00 92.44 100 LEU A O 1
ATOM 791 N N . CYS A 1 101 ? 6.722 2.937 -7.376 1.00 91.25 101 CYS A N 1
ATOM 792 C CA . CYS A 1 101 ? 6.510 4.380 -7.309 1.00 91.25 101 CYS A CA 1
ATOM 793 C C . CYS A 1 101 ? 7.779 5.180 -7.612 1.00 91.25 101 CYS A C 1
ATOM 795 O O . CYS A 1 101 ? 7.663 6.256 -8.185 1.00 91.25 101 CYS A O 1
ATOM 797 N N . VAL A 1 102 ? 8.972 4.671 -7.282 1.00 89.56 102 VAL A N 1
ATOM 798 C CA . VAL A 1 102 ? 10.255 5.307 -7.644 1.00 89.56 102 VAL A CA 1
ATOM 799 C C . VAL A 1 102 ? 10.516 5.219 -9.155 1.00 89.56 102 VAL A C 1
ATOM 801 O O . VAL A 1 102 ? 11.011 6.171 -9.761 1.00 89.56 102 VAL A O 1
ATOM 804 N N . GLY A 1 103 ? 10.150 4.101 -9.786 1.00 85.12 103 GLY A N 1
ATOM 805 C CA . GLY A 1 103 ? 10.448 3.833 -11.194 1.00 85.12 103 GLY A CA 1
ATOM 806 C C . GLY A 1 103 ? 11.913 3.437 -11.431 1.00 85.12 103 GLY A C 1
ATOM 807 O O . GLY A 1 103 ? 12.790 3.661 -10.600 1.00 85.12 103 GLY A O 1
ATOM 808 N N . ALA A 1 104 ? 12.200 2.825 -12.585 1.00 81.69 104 ALA A N 1
ATOM 809 C CA . ALA A 1 104 ? 13.512 2.222 -12.868 1.00 81.69 104 ALA A CA 1
ATOM 810 C C . ALA A 1 104 ? 14.690 3.221 -12.874 1.00 81.69 104 ALA A C 1
ATOM 812 O O . ALA A 1 104 ? 15.833 2.836 -12.639 1.00 81.69 104 ALA A O 1
ATOM 813 N N . ASP A 1 105 ? 14.414 4.490 -13.159 1.00 84.56 105 ASP A N 1
ATOM 814 C CA . ASP A 1 105 ? 15.365 5.597 -13.273 1.00 84.56 105 ASP A CA 1
ATOM 815 C C . ASP A 1 105 ? 15.064 6.743 -12.289 1.00 84.56 105 ASP A C 1
ATOM 817 O O . ASP A 1 105 ? 15.619 7.833 -12.423 1.00 84.56 105 ASP A O 1
ATOM 821 N N . GLY A 1 106 ? 14.182 6.520 -11.307 1.00 79.94 106 GLY A N 1
ATOM 822 C CA . GLY A 1 106 ? 13.729 7.575 -10.399 1.00 79.94 106 GLY A CA 1
ATOM 823 C C . GLY A 1 106 ? 12.754 8.575 -11.034 1.00 79.94 106 GLY A C 1
ATOM 824 O O . GLY A 1 106 ? 12.504 9.625 -10.447 1.00 79.94 106 GLY A O 1
ATOM 825 N N . SER A 1 107 ? 12.219 8.297 -12.233 1.00 81.31 107 SER A N 1
ATOM 826 C CA . SER A 1 107 ? 11.255 9.171 -12.924 1.00 81.31 107 SER A CA 1
ATOM 827 C C . SER A 1 107 ? 9.828 9.102 -12.372 1.00 81.31 107 SER A C 1
ATOM 829 O O . SER A 1 107 ? 8.935 9.773 -12.894 1.00 81.31 107 SER A O 1
ATOM 831 N N . GLY A 1 108 ? 9.597 8.301 -11.332 1.00 80.12 108 GLY A N 1
ATOM 832 C CA . GLY A 1 108 ? 8.309 8.165 -10.679 1.00 80.12 108 GLY A CA 1
ATOM 833 C C . GLY A 1 108 ? 7.727 9.503 -10.221 1.00 80.12 108 GLY A C 1
ATOM 834 O O . GLY A 1 108 ? 8.346 10.251 -9.468 1.00 80.12 108 GLY A O 1
ATOM 835 N N . THR A 1 109 ? 6.523 9.823 -10.698 1.00 77.94 109 THR A N 1
ATOM 836 C CA . THR A 1 109 ? 5.849 11.105 -10.422 1.00 77.94 109 THR A CA 1
ATOM 837 C C . THR A 1 109 ? 4.706 10.994 -9.418 1.00 77.94 109 THR A C 1
ATOM 839 O O . THR A 1 109 ? 4.191 12.017 -8.961 1.00 77.94 109 THR A O 1
ATOM 842 N N . GLN A 1 110 ? 4.292 9.773 -9.075 1.00 83.19 110 GLN A N 1
ATOM 843 C CA . GLN A 1 110 ? 3.218 9.532 -8.120 1.00 83.19 110 GLN A CA 1
ATOM 844 C C . GLN A 1 110 ? 3.757 9.365 -6.709 1.00 83.19 110 GLN A C 1
ATOM 846 O O . GLN A 1 110 ? 4.654 8.569 -6.454 1.00 83.19 110 GLN A O 1
ATOM 851 N N . PHE A 1 111 ? 3.146 10.105 -5.790 1.00 89.56 111 PHE A N 1
ATOM 852 C CA . PHE A 1 111 ? 3.368 9.952 -4.364 1.00 89.56 111 PHE A CA 1
ATOM 853 C C . PHE A 1 111 ? 2.158 9.244 -3.760 1.00 89.56 111 PHE A C 1
ATOM 855 O O . PHE A 1 111 ? 1.066 9.816 -3.734 1.00 89.56 111 PHE A O 1
ATOM 862 N N . ILE A 1 112 ? 2.378 8.019 -3.288 1.00 94.81 112 ILE A N 1
ATOM 863 C CA . ILE A 1 112 ? 1.399 7.197 -2.578 1.00 94.81 112 ILE A CA 1
ATOM 864 C C . ILE A 1 112 ? 1.920 7.045 -1.153 1.00 94.81 112 ILE A C 1
ATOM 866 O O . ILE A 1 112 ? 3.077 6.677 -0.966 1.00 94.81 112 ILE A O 1
ATOM 870 N N . THR A 1 113 ? 1.101 7.344 -0.144 1.00 96.44 113 THR A N 1
ATOM 871 C CA . THR A 1 113 ? 1.461 6.999 1.233 1.00 96.44 113 THR A CA 1
ATOM 872 C C . THR A 1 113 ? 1.252 5.509 1.431 1.00 96.44 113 THR A C 1
ATOM 874 O O . THR A 1 113 ? 0.139 5.007 1.273 1.00 96.44 113 THR A O 1
ATOM 877 N N . THR A 1 114 ? 2.322 4.816 1.782 1.00 96.12 114 THR A N 1
ATOM 878 C CA . THR A 1 114 ? 2.338 3.385 2.050 1.00 96.12 114 THR A CA 1
ATOM 879 C C . THR A 1 114 ? 2.504 3.136 3.548 1.00 96.12 114 THR A C 1
ATOM 881 O O . THR A 1 114 ? 3.129 3.928 4.257 1.00 96.12 114 THR A O 1
ATOM 884 N N . THR A 1 115 ? 1.821 2.108 4.053 1.00 96.38 115 THR A N 1
ATOM 885 C CA . THR A 1 115 ? 1.961 1.650 5.441 1.00 96.38 115 THR A CA 1
ATOM 886 C C . THR A 1 115 ? 1.798 0.131 5.514 1.00 96.38 115 THR A C 1
ATOM 888 O O . THR A 1 115 ? 0.745 -0.385 5.111 1.00 96.38 115 THR A O 1
ATOM 891 N N . SER A 1 116 ? 2.766 -0.582 6.084 1.00 96.31 116 SER A N 1
ATOM 892 C CA . SER A 1 116 ? 2.619 -1.992 6.467 1.00 96.31 116 SER A CA 1
ATOM 893 C C . SER A 1 116 ? 2.221 -2.165 7.934 1.00 96.31 116 SER A C 1
ATOM 895 O O . SER A 1 116 ? 2.705 -1.474 8.827 1.00 96.31 116 SER A O 1
ATOM 897 N N . HIS A 1 117 ? 1.328 -3.126 8.178 1.00 95.62 117 HIS A N 1
ATOM 898 C CA . HIS A 1 117 ? 0.764 -3.415 9.499 1.00 95.62 117 HIS A CA 1
ATOM 899 C C . HIS A 1 117 ? 0.926 -4.903 9.854 1.00 95.62 117 HIS A C 1
ATOM 901 O O . HIS A 1 117 ? -0.053 -5.660 9.891 1.00 95.62 117 HIS A O 1
ATOM 907 N N . PRO A 1 118 ? 2.166 -5.395 10.047 1.00 93.31 118 PRO A N 1
ATOM 908 C CA . PRO A 1 118 ? 2.397 -6.784 10.422 1.00 93.31 118 PRO A CA 1
ATOM 909 C C . PRO A 1 118 ? 1.868 -7.060 11.837 1.00 93.31 118 PRO A C 1
ATOM 911 O O . PRO A 1 118 ? 2.307 -6.465 12.816 1.00 93.31 118 PRO A O 1
ATOM 914 N N . GLY A 1 119 ? 0.943 -8.016 11.956 1.00 89.06 119 GLY A N 1
ATOM 915 C CA . GLY A 1 119 ? 0.403 -8.456 13.248 1.00 89.06 119 GLY A CA 1
ATOM 916 C C . GLY A 1 119 ? -0.769 -7.632 13.790 1.00 89.06 119 GLY A C 1
ATOM 917 O O . GLY A 1 119 ? -1.324 -8.016 14.818 1.00 89.06 119 GLY A O 1
ATOM 918 N N . GLU A 1 120 ? -1.182 -6.568 13.102 1.00 94.25 120 GLU A N 1
ATOM 919 C CA . GLU A 1 120 ? -2.422 -5.850 13.417 1.00 94.25 120 GLU A CA 1
ATOM 920 C C . GLU A 1 120 ? -3.647 -6.542 12.806 1.00 94.25 120 GLU A C 1
ATOM 922 O O . GLU A 1 120 ? -3.545 -7.349 11.873 1.00 94.25 120 GLU A O 1
ATOM 927 N N . SER A 1 121 ? -4.833 -6.240 13.337 1.00 96.56 121 SER A N 1
ATOM 928 C CA . SER A 1 121 ? -6.078 -6.763 12.781 1.00 96.56 121 SER A CA 1
ATOM 929 C C . SER A 1 121 ? -6.548 -5.954 11.572 1.00 96.56 121 SER A C 1
ATOM 931 O O . SER A 1 121 ? -6.377 -4.740 11.491 1.00 96.56 121 SER A O 1
ATOM 933 N N . GLU A 1 122 ? -7.244 -6.615 10.645 1.00 96.50 122 GLU A N 1
ATOM 934 C CA . GLU A 1 122 ? -7.865 -5.943 9.495 1.00 96.50 122 GLU A CA 1
ATOM 935 C C . GLU A 1 122 ? -8.769 -4.771 9.923 1.00 96.50 122 GLU A C 1
ATOM 937 O O . GLU A 1 122 ? -8.774 -3.723 9.281 1.00 96.50 122 GLU A O 1
ATOM 942 N N . ALA A 1 123 ? -9.522 -4.931 11.016 1.00 97.69 123 ALA A N 1
ATOM 943 C CA . ALA A 1 123 ? -10.441 -3.907 11.503 1.00 97.69 123 ALA A CA 1
ATOM 944 C C . ALA A 1 123 ? -9.712 -2.636 11.968 1.00 97.69 123 ALA A C 1
ATOM 946 O O . ALA A 1 123 ? -10.173 -1.534 11.671 1.00 97.69 123 ALA A O 1
ATOM 947 N N . GLU A 1 124 ? -8.578 -2.787 12.657 1.00 97.62 124 GLU A N 1
ATOM 948 C CA . GLU A 1 124 ? -7.740 -1.665 13.097 1.00 97.62 124 GLU A CA 1
ATOM 949 C C . GLU A 1 124 ? -7.183 -0.897 11.897 1.00 97.62 124 GLU A C 1
ATOM 951 O O . GLU A 1 124 ? -7.314 0.325 11.832 1.00 97.62 124 GLU A O 1
ATOM 956 N N . VAL A 1 125 ? -6.670 -1.611 10.893 1.00 97.75 125 VAL A N 1
ATOM 957 C CA . VAL A 1 125 ? -6.093 -1.001 9.687 1.00 97.75 125 VAL A CA 1
ATOM 958 C C . VAL A 1 125 ? -7.157 -0.298 8.836 1.00 97.75 125 VAL A C 1
ATOM 960 O O . VAL A 1 125 ? -6.916 0.782 8.294 1.00 97.75 125 VAL A O 1
ATOM 963 N N . ILE A 1 126 ? -8.369 -0.857 8.745 1.00 98.12 126 ILE A N 1
ATOM 964 C CA . ILE A 1 126 ? -9.502 -0.185 8.089 1.00 98.12 126 ILE A CA 1
ATOM 965 C C . ILE A 1 126 ? -9.860 1.112 8.820 1.00 98.12 126 ILE A C 1
ATOM 967 O O . ILE A 1 126 ? -10.124 2.128 8.173 1.00 98.12 126 ILE A O 1
ATOM 971 N N . GLU A 1 127 ? -9.887 1.101 10.153 1.00 98.00 127 GLU A N 1
ATOM 972 C CA . GLU A 1 127 ? -10.203 2.296 10.938 1.00 98.00 127 GLU A CA 1
ATOM 973 C C . GLU A 1 127 ? -9.111 3.364 10.809 1.00 98.00 127 GLU A C 1
ATOM 975 O O . GLU A 1 127 ? -9.414 4.542 10.591 1.00 98.00 127 GLU A O 1
ATOM 980 N N . PHE A 1 128 ? -7.844 2.946 10.810 1.00 97.88 128 PHE A N 1
ATOM 981 C CA . PHE A 1 128 ? -6.714 3.801 10.469 1.00 97.88 128 PHE A CA 1
ATOM 982 C C . PHE A 1 128 ? -6.919 4.465 9.099 1.00 97.88 128 PHE A C 1
ATOM 984 O O . PHE A 1 128 ? -6.928 5.696 9.009 1.00 97.88 128 PHE A O 1
ATOM 991 N N . ALA A 1 129 ? -7.188 3.684 8.048 1.00 97.56 129 ALA A N 1
ATOM 992 C CA . ALA A 1 129 ? -7.367 4.200 6.691 1.00 97.56 129 ALA A CA 1
ATOM 993 C C . ALA A 1 129 ? -8.557 5.174 6.567 1.00 97.56 129 ALA A C 1
ATOM 995 O O . ALA A 1 129 ? -8.491 6.169 5.834 1.00 97.56 129 ALA A O 1
ATOM 996 N N . LYS A 1 130 ? -9.645 4.944 7.313 1.00 97.50 130 LYS A N 1
ATOM 997 C CA . LYS A 1 130 ? -10.773 5.888 7.383 1.00 97.50 130 LYS A CA 1
ATOM 998 C C . LYS A 1 130 ? -10.355 7.219 7.999 1.00 97.50 130 LYS A C 1
ATOM 1000 O O . LYS A 1 130 ? -10.702 8.262 7.448 1.00 97.50 130 LYS A O 1
ATOM 1005 N N . SER A 1 131 ? -9.598 7.179 9.095 1.00 96.81 131 SER A N 1
ATOM 1006 C CA . SER A 1 131 ? -9.129 8.376 9.806 1.00 96.81 131 SER A CA 1
ATOM 1007 C C . SER A 1 131 ? -8.037 9.156 9.057 1.00 96.81 131 SER A C 1
ATOM 1009 O O . SER A 1 131 ? -7.866 10.356 9.277 1.00 96.81 131 SER A O 1
ATOM 1011 N N . PHE A 1 132 ? -7.319 8.499 8.142 1.00 96.50 132 PHE A N 1
ATOM 1012 C CA . PHE A 1 132 ? -6.221 9.101 7.393 1.00 96.50 132 PHE A CA 1
ATOM 1013 C C . PHE A 1 132 ? -6.717 10.187 6.423 1.00 96.50 132 PHE A C 1
ATOM 1015 O O . PHE A 1 132 ? -7.654 9.974 5.652 1.00 96.50 132 PHE A O 1
ATOM 1022 N N . SER A 1 133 ? -6.091 11.364 6.433 1.00 95.50 133 SER A N 1
ATOM 1023 C CA . SER A 1 133 ? -6.484 12.482 5.563 1.00 95.50 133 SER A CA 1
ATOM 1024 C C . SER A 1 133 ? -5.747 12.436 4.224 1.00 95.50 133 SER A C 1
ATOM 1026 O O . SER A 1 133 ? -4.526 12.335 4.185 1.00 95.50 133 SER A O 1
ATOM 1028 N N . THR A 1 134 ? -6.494 12.552 3.130 1.00 94.81 134 THR A N 1
ATOM 1029 C CA . THR A 1 134 ? -6.002 12.577 1.742 1.00 94.81 134 THR A CA 1
ATOM 1030 C C . THR A 1 134 ? -6.324 13.927 1.091 1.00 94.81 134 THR A C 1
ATOM 1032 O O . THR A 1 134 ? -7.090 14.719 1.645 1.00 94.81 134 THR A O 1
ATOM 1035 N N . LYS A 1 135 ? -5.748 14.227 -0.080 1.00 91.94 135 LYS A N 1
ATOM 1036 C CA . LYS A 1 135 ? -6.003 15.478 -0.822 1.00 91.94 135 LYS A CA 1
ATOM 1037 C C . LYS A 1 135 ? -7.475 15.616 -1.197 1.00 91.94 135 LYS A C 1
ATOM 1039 O O . LYS A 1 135 ? -7.998 16.728 -1.231 1.00 91.94 135 LYS A O 1
ATOM 1044 N N . GLN A 1 136 ? -8.130 14.494 -1.487 1.00 90.44 136 GLN A N 1
ATOM 1045 C CA . GLN A 1 136 ? -9.566 14.406 -1.738 1.00 90.44 136 GLN A CA 1
ATOM 1046 C C . GLN A 1 136 ? -10.208 13.375 -0.804 1.00 90.44 136 GLN A C 1
ATOM 1048 O O . GLN A 1 136 ? -9.526 12.446 -0.371 1.00 90.44 136 GLN A O 1
ATOM 1053 N N . PRO A 1 137 ? -11.497 13.513 -0.454 1.00 91.62 137 PRO A N 1
ATOM 1054 C CA . PRO A 1 137 ? -12.190 12.502 0.332 1.00 91.62 137 PRO A CA 1
ATOM 1055 C C . PRO A 1 137 ? -12.358 11.214 -0.483 1.00 91.62 137 PRO A C 1
ATOM 1057 O O . PRO A 1 137 ? -12.888 11.243 -1.591 1.00 91.62 137 PRO A O 1
ATOM 1060 N N . HIS A 1 138 ? -11.949 10.090 0.102 1.00 94.38 138 HIS A N 1
ATOM 1061 C CA . HIS A 1 138 ? -12.062 8.755 -0.488 1.00 94.38 138 HIS A CA 1
ATOM 1062 C C . HIS A 1 138 ? -12.682 7.787 0.516 1.00 94.38 138 HIS A C 1
ATOM 1064 O O . HIS A 1 138 ? -12.405 7.871 1.718 1.00 94.38 138 HIS A O 1
ATOM 1070 N N . GLU A 1 139 ? -13.487 6.848 0.022 1.00 95.56 139 GLU A N 1
ATOM 1071 C CA . GLU A 1 139 ? -13.927 5.696 0.812 1.00 95.56 139 GLU A CA 1
ATOM 1072 C C . GLU A 1 139 ? -12.791 4.673 0.930 1.00 95.56 139 GLU A C 1
ATOM 1074 O O . GLU A 1 139 ? -11.895 4.629 0.092 1.00 95.56 139 GLU A O 1
ATOM 1079 N N . VAL A 1 140 ? -12.797 3.843 1.968 1.00 97.56 140 VAL A N 1
ATOM 1080 C CA . VAL A 1 140 ? -11.806 2.763 2.077 1.00 97.56 140 VAL A CA 1
ATOM 1081 C C . VAL A 1 140 ? -12.257 1.582 1.228 1.00 97.56 140 VAL A C 1
ATOM 1083 O O . VAL A 1 140 ? -13.331 1.028 1.458 1.00 97.56 140 VAL A O 1
ATOM 1086 N N . GLU A 1 141 ? -11.418 1.170 0.282 1.00 97.81 141 GLU A N 1
ATOM 1087 C CA . GLU A 1 141 ? -11.599 -0.058 -0.486 1.00 97.81 141 GLU A CA 1
ATOM 1088 C C . GLU A 1 141 ? -10.714 -1.171 0.079 1.00 97.81 141 GLU A C 1
ATOM 1090 O O . GLU A 1 141 ? -9.515 -0.990 0.290 1.00 97.81 141 GLU A O 1
ATOM 1095 N N . VAL A 1 142 ? -11.306 -2.343 0.310 1.00 97.50 142 VAL A N 1
ATOM 1096 C CA . VAL A 1 142 ? -10.593 -3.518 0.820 1.00 97.50 142 VAL A CA 1
ATOM 1097 C C . VAL A 1 142 ? -10.346 -4.502 -0.318 1.00 97.50 142 VAL A C 1
ATOM 1099 O O . VAL A 1 142 ? -11.290 -5.005 -0.929 1.00 97.50 142 VAL A O 1
ATOM 1102 N N . VAL A 1 143 ? -9.077 -4.823 -0.565 1.00 96.25 143 VAL A N 1
ATOM 1103 C CA . VAL A 1 143 ? -8.630 -5.777 -1.588 1.00 96.25 143 VAL A CA 1
ATOM 1104 C C . VAL A 1 143 ? -8.060 -7.012 -0.895 1.00 96.25 143 VAL A C 1
ATOM 1106 O O . VAL A 1 143 ? -7.335 -6.888 0.084 1.00 96.25 143 VAL A O 1
ATOM 1109 N N . ARG A 1 144 ? -8.382 -8.219 -1.375 1.00 95.44 144 ARG A N 1
ATOM 1110 C CA . ARG A 1 144 ? -7.967 -9.485 -0.740 1.00 95.44 144 ARG A CA 1
ATOM 1111 C C . ARG A 1 144 ? -7.183 -10.365 -1.710 1.00 95.44 144 ARG A C 1
ATOM 1113 O O . ARG A 1 144 ? -7.632 -10.541 -2.845 1.00 95.44 144 ARG A O 1
ATOM 1120 N N . VAL A 1 145 ? -6.052 -10.916 -1.255 1.00 91.38 145 VAL A N 1
ATOM 1121 C CA . VAL A 1 145 ? -5.096 -11.719 -2.055 1.00 91.38 145 VAL A CA 1
ATOM 1122 C C . VAL A 1 145 ? -4.502 -12.907 -1.301 1.00 91.38 145 VAL A C 1
ATOM 1124 O O . VAL A 1 145 ? -4.620 -12.958 -0.057 1.00 91.38 145 VAL A O 1
#

Foldseek 3Di:
DDDDDDDDDDDDDDDDDDDDDDDDDDDDDDDDDDDDDDDPPPPPPVVLVQDWLAEEEEEPDADDCVPLVVVLVSNVVNLRAEYEYEDHNQVVSQVSNVDVQCDPPRPRDHDHHYYYDYPDDPVVRLVVRQPDDDPDDTHYDYHYD

Organism: Methylibium petroleiphilum (strain ATCC BAA-1232 / LMG 22953 / PM1) (NCBI:txid420662)